Protein AF-A0A8T8DW53-F1 (afdb_monomer)

Solvent-accessible surface area (backbone atoms only — not comparable to full-atom values): 3647 Å² total; per-residue (Å²): 143,82,80,83,76,82,72,80,74,73,72,77,80,84,70,62,99,41,69,44,37,52,51,18,32,52,55,18,37,55,52,16,48,54,51,10,63,75,66,76,38,47,85,64,23,44,61,50,9,42,53,49,2,44,52,48,3,49,58,58,54,67,72,115

InterPro domains:
  IPR058598 Glycine zipper-like domain [PF26273] (18-61)

Secondary structure (DSSP, 8-state):
----------------S-HHHHHHHHHHHHHHHHHHHHTT-HHHHHHHHHHHHHHHHHHHHTT-

pLDDT: mean 78.76, std 15.31, range [48.16, 92.94]

Mean predicted aligned error: 11.2 Å

Organism: NCBI:txid2675099

Radius of gyration: 17.36 Å; Cα contacts (8 Å, |Δi|>4): 64; chains: 1; bounding box: 29×44×50 Å

Foldseek 3Di:
DDDPPPDPPVDPPPDDPQVLLSQLLVQLQVVLVVVCVVVVHSVPSRVRSRVRSNVRSCVVVVPD

Structure (mmCIF, N/CA/C/O backbone):
data_AF-A0A8T8DW53-F1
#
_entry.id   AF-A0A8T8DW53-F1
#
loop_
_atom_site.group_PDB
_atom_site.id
_atom_site.type_symbol
_atom_site.label_atom_id
_atom_site.label_alt_id
_atom_site.label_comp_id
_atom_site.label_asym_id
_atom_site.label_entity_id
_atom_site.label_seq_id
_atom_site.pdbx_PDB_ins_code
_atom_site.Cartn_x
_atom_site.Cartn_y
_atom_site.Cartn_z
_atom_site.occupancy
_atom_site.B_iso_or_equiv
_atom_site.auth_seq_id
_atom_site.auth_comp_id
_atom_site.auth_asym_id
_atom_site.auth_atom_id
_atom_site.pdbx_PDB_model_num
ATOM 1 N N . MET A 1 1 ? -1.753 32.897 -40.776 1.00 71.12 1 MET A N 1
ATOM 2 C CA . MET A 1 1 ? -2.785 31.870 -40.553 1.00 71.12 1 MET A CA 1
ATOM 3 C C . MET A 1 1 ? -2.079 30.536 -40.654 1.00 71.12 1 MET A C 1
ATOM 5 O O . MET A 1 1 ? -2.022 29.992 -41.739 1.00 71.12 1 MET A O 1
ATOM 9 N N . ASP A 1 2 ? -1.467 30.107 -39.556 1.00 70.12 2 ASP A N 1
ATOM 10 C CA . ASP A 1 2 ? -0.973 28.744 -39.338 1.00 70.12 2 ASP A CA 1
ATOM 11 C C . ASP A 1 2 ? -0.871 28.613 -37.814 1.00 70.12 2 ASP A C 1
ATOM 13 O O . ASP A 1 2 ? 0.107 29.025 -37.194 1.00 70.12 2 ASP A O 1
ATOM 17 N N . GLU A 1 3 ? -1.988 28.223 -37.203 1.00 72.19 3 GLU A N 1
ATOM 18 C CA . GLU A 1 3 ? -2.068 27.906 -35.779 1.00 72.19 3 GLU A CA 1
ATOM 19 C C . GLU A 1 3 ? -1.463 26.503 -35.609 1.00 72.19 3 GLU A C 1
ATOM 21 O O . GLU A 1 3 ? -1.990 25.556 -36.204 1.00 72.19 3 GLU A O 1
ATOM 26 N N . PRO A 1 4 ? -0.381 26.315 -34.836 1.00 70.88 4 PRO A N 1
ATOM 27 C CA . PRO A 1 4 ? 0.061 24.976 -34.489 1.00 70.88 4 PRO A CA 1
ATOM 28 C C . PRO A 1 4 ? -0.988 24.350 -33.564 1.00 70.88 4 PRO A C 1
ATOM 30 O O . PRO A 1 4 ? -1.196 24.796 -32.436 1.00 70.88 4 PRO A O 1
ATOM 33 N N . VAL A 1 5 ? -1.675 23.328 -34.078 1.00 64.94 5 VAL A N 1
ATOM 34 C CA . VAL A 1 5 ? -2.559 22.450 -33.311 1.00 64.94 5 VAL A CA 1
ATOM 35 C C . VAL A 1 5 ? -1.815 21.968 -32.069 1.00 64.94 5 VAL A C 1
ATOM 37 O O . VAL A 1 5 ? -0.705 21.445 -32.162 1.00 64.94 5 VAL A O 1
ATOM 40 N N . ALA A 1 6 ? -2.422 22.182 -30.903 1.00 64.12 6 ALA A N 1
ATOM 41 C CA . ALA A 1 6 ? -1.975 21.598 -29.656 1.00 64.12 6 ALA A CA 1
ATOM 42 C C . ALA A 1 6 ? -1.984 20.076 -29.825 1.00 64.12 6 ALA A C 1
ATOM 44 O O . ALA A 1 6 ? -3.030 19.434 -29.730 1.00 64.12 6 ALA A O 1
ATOM 45 N N . SER A 1 7 ? -0.818 19.502 -30.114 1.00 57.47 7 SER A N 1
ATOM 46 C CA . SER A 1 7 ? -0.580 18.100 -29.839 1.00 57.47 7 SER A CA 1
ATOM 47 C C . SER A 1 7 ? -0.822 17.951 -28.348 1.00 57.47 7 SER A C 1
ATOM 49 O O . SER A 1 7 ? -0.072 18.488 -27.534 1.00 57.47 7 SER A O 1
ATOM 51 N N . THR A 1 8 ? -1.918 17.291 -27.988 1.00 66.69 8 THR A N 1
ATOM 52 C CA . THR A 1 8 ? -2.014 16.612 -26.705 1.00 66.69 8 THR A CA 1
ATOM 53 C C . THR A 1 8 ? -0.854 15.627 -26.691 1.00 66.69 8 THR A C 1
ATOM 55 O O . THR A 1 8 ? -0.960 14.505 -27.180 1.00 66.69 8 THR A O 1
ATOM 58 N N . ASP A 1 9 ? 0.287 16.117 -26.217 1.00 59.22 9 ASP A N 1
ATOM 59 C CA . ASP A 1 9 ? 1.347 15.338 -25.615 1.00 59.22 9 ASP A CA 1
ATOM 60 C C . ASP A 1 9 ? 0.675 14.685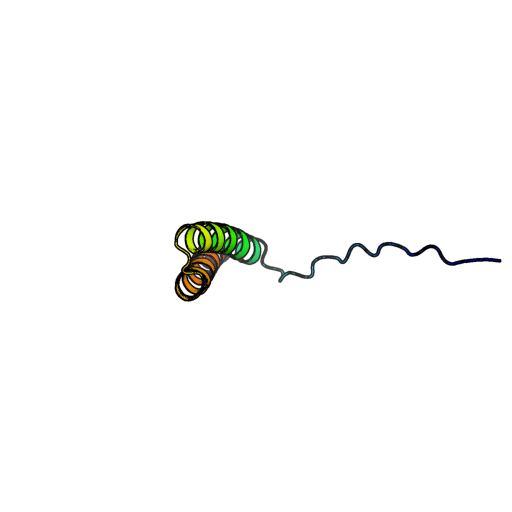 -24.408 1.00 59.22 9 ASP A C 1
ATOM 62 O O . ASP A 1 9 ? 0.524 15.275 -23.337 1.00 59.22 9 ASP A O 1
ATOM 66 N N . GLY A 1 10 ? 0.042 13.538 -24.667 1.00 56.75 10 GLY A N 1
ATOM 67 C CA . GLY A 1 10 ? -0.422 12.652 -23.621 1.00 56.75 10 GLY A CA 1
ATOM 68 C C . GLY A 1 10 ? 0.841 12.239 -22.906 1.00 56.75 10 GLY A C 1
ATOM 69 O O . GLY A 1 10 ? 1.577 11.417 -23.443 1.00 56.75 10 GLY A O 1
ATOM 70 N N . GLY A 1 11 ? 1.119 12.926 -21.796 1.00 48.16 11 GLY A N 1
ATOM 71 C CA . GLY A 1 11 ? 2.324 12.740 -21.014 1.00 48.16 11 GLY A CA 1
ATOM 72 C C . GLY A 1 11 ? 2.543 11.254 -20.824 1.00 48.16 11 GLY A C 1
ATOM 73 O O . GLY A 1 11 ? 1.691 10.579 -20.248 1.00 48.16 11 GLY A O 1
ATOM 74 N N . SER A 1 12 ? 3.648 10.765 -21.378 1.00 49.19 12 SER A N 1
ATOM 75 C CA . SER A 1 12 ? 4.216 9.493 -20.982 1.00 49.19 12 SER A CA 1
ATOM 76 C C . SER A 1 12 ? 4.376 9.573 -19.474 1.00 49.19 12 SER A C 1
ATOM 78 O O . SER A 1 12 ? 5.163 10.380 -18.985 1.00 49.19 12 SER A O 1
ATOM 80 N N . ASP A 1 13 ? 3.552 8.819 -18.763 1.00 55.34 13 ASP A N 1
ATOM 81 C CA . ASP A 1 13 ? 3.653 8.596 -17.338 1.00 55.34 13 ASP A CA 1
ATOM 82 C C . ASP A 1 13 ? 5.035 8.009 -17.045 1.00 55.34 13 ASP A C 1
ATOM 84 O O . ASP A 1 13 ? 5.289 6.818 -17.168 1.00 55.34 13 ASP A O 1
ATOM 88 N N . ASP A 1 14 ? 5.965 8.886 -16.684 1.00 50.72 14 ASP A N 1
ATOM 89 C CA . ASP A 1 14 ? 7.281 8.572 -16.155 1.00 50.72 14 ASP A CA 1
ATOM 90 C C . ASP A 1 14 ? 7.141 8.082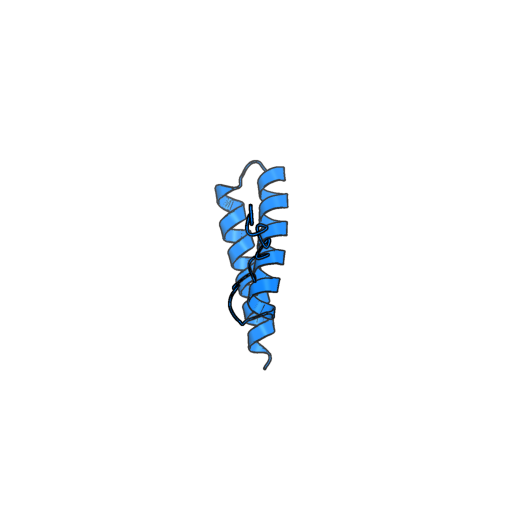 -14.706 1.00 50.72 14 ASP A C 1
ATOM 92 O O . ASP A 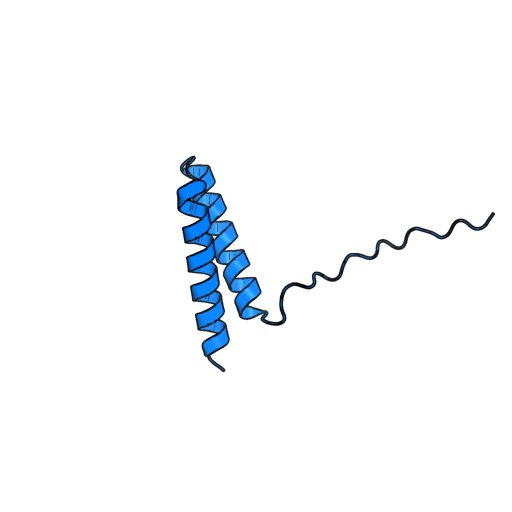1 14 ? 7.606 8.687 -13.743 1.00 50.72 14 ASP A O 1
ATOM 96 N N . GLY A 1 15 ? 6.442 6.961 -14.537 1.00 48.44 15 GLY A N 1
ATOM 97 C CA . GLY A 1 15 ? 6.386 6.213 -13.293 1.00 48.44 15 GLY A CA 1
ATOM 98 C C . GLY A 1 15 ? 7.450 5.125 -13.295 1.00 48.44 15 GLY A C 1
ATOM 99 O O . GLY A 1 15 ? 7.202 4.061 -13.837 1.00 48.44 15 GLY A O 1
ATOM 100 N N . PHE A 1 16 ? 8.605 5.418 -12.687 1.00 49.53 16 PHE A N 1
ATOM 101 C CA . PHE A 1 16 ? 9.646 4.489 -12.213 1.00 49.53 16 PHE A CA 1
ATOM 102 C C . PHE A 1 16 ? 9.680 3.107 -12.902 1.00 49.53 16 PHE A C 1
ATOM 104 O O . PHE A 1 16 ? 8.952 2.213 -12.472 1.00 49.53 16 PHE A O 1
ATOM 111 N N . ASP A 1 17 ? 10.569 2.909 -13.889 1.00 49.81 17 ASP A N 1
ATOM 112 C CA . ASP A 1 17 ? 10.920 1.581 -14.423 1.00 49.81 17 ASP A CA 1
ATOM 113 C C . ASP A 1 17 ? 11.103 0.583 -13.263 1.00 49.81 17 ASP A C 1
ATOM 115 O O . ASP A 1 17 ? 12.003 0.707 -12.425 1.00 49.81 17 ASP A O 1
ATOM 119 N N . GLY A 1 18 ? 10.143 -0.331 -13.164 1.00 54.16 18 GLY A N 1
ATOM 120 C CA . GLY A 1 18 ? 9.728 -0.971 -11.922 1.00 54.16 18 GLY A CA 1
ATOM 121 C C . GLY A 1 18 ? 8.243 -1.307 -11.999 1.00 54.16 18 GLY A C 1
ATOM 122 O O . GLY A 1 18 ? 7.511 -1.047 -11.045 1.00 54.16 18 GLY A O 1
ATOM 123 N N . ASP A 1 19 ? 7.787 -1.844 -13.137 1.00 69.62 19 ASP A N 1
ATOM 124 C CA . ASP A 1 19 ? 6.389 -2.190 -13.419 1.00 69.62 19 ASP A CA 1
ATOM 125 C C . ASP A 1 19 ? 5.724 -2.906 -12.237 1.00 69.62 19 ASP A C 1
ATOM 127 O O . ASP A 1 19 ? 4.619 -2.556 -11.824 1.00 69.62 19 ASP A O 1
ATOM 131 N N . GLU A 1 20 ? 6.430 -3.840 -11.596 1.00 78.06 20 GLU A N 1
ATOM 132 C CA . GLU A 1 20 ? 5.931 -4.523 -10.404 1.00 78.06 20 GLU A CA 1
ATOM 133 C C . GLU A 1 20 ? 5.806 -3.613 -9.169 1.00 78.06 20 GLU A C 1
ATOM 135 O O . GLU A 1 20 ? 4.833 -3.730 -8.417 1.00 78.06 20 GLU A O 1
ATOM 140 N N . LEU A 1 21 ? 6.748 -2.687 -8.958 1.00 83.38 21 LEU A N 1
ATOM 141 C CA . LEU A 1 21 ? 6.702 -1.696 -7.876 1.00 83.38 21 LEU A CA 1
ATOM 142 C C . LEU A 1 21 ? 5.571 -0.683 -8.084 1.00 83.38 21 LEU A C 1
ATOM 144 O O . LEU A 1 21 ? 4.808 -0.428 -7.148 1.00 83.38 21 LEU A O 1
ATOM 148 N N . GLY A 1 22 ? 5.418 -0.154 -9.299 1.00 86.00 22 GLY A N 1
ATOM 149 C CA . GLY A 1 22 ? 4.339 0.766 -9.660 1.00 86.00 22 GLY A CA 1
ATOM 150 C C . GLY A 1 22 ? 2.960 0.118 -9.522 1.00 86.00 22 GLY A C 1
ATOM 151 O O . GLY A 1 22 ? 2.067 0.680 -8.880 1.00 86.00 22 GLY A O 1
ATOM 152 N N . VAL A 1 23 ? 2.804 -1.111 -10.027 1.00 86.06 23 VAL A N 1
ATOM 153 C CA . VAL A 1 23 ? 1.571 -1.903 -9.888 1.00 86.06 23 VAL A CA 1
ATOM 154 C C . VAL A 1 23 ? 1.267 -2.200 -8.420 1.00 86.06 23 VAL A C 1
ATOM 156 O O . VAL A 1 23 ? 0.124 -2.041 -7.984 1.00 86.06 23 VAL A O 1
ATOM 159 N N . GLY A 1 24 ? 2.278 -2.574 -7.631 1.00 90.06 24 GLY A N 1
ATOM 160 C CA . GLY A 1 24 ? 2.131 -2.793 -6.194 1.00 90.06 24 GLY A CA 1
ATOM 161 C C . GLY A 1 24 ? 1.587 -1.554 -5.485 1.00 90.06 24 GLY A C 1
ATOM 162 O O . GLY A 1 24 ? 0.573 -1.634 -4.787 1.00 90.06 24 GLY A O 1
ATOM 163 N N . ILE A 1 25 ? 2.202 -0.390 -5.714 1.00 90.25 25 ILE A N 1
ATOM 164 C CA . ILE A 1 25 ? 1.775 0.881 -5.118 1.00 90.25 25 ILE A CA 1
ATOM 165 C C . ILE A 1 25 ? 0.359 1.266 -5.565 1.00 90.25 25 ILE A C 1
ATOM 167 O O . ILE A 1 25 ? -0.439 1.655 -4.713 1.00 90.25 25 ILE A O 1
ATOM 171 N N . ALA A 1 26 ? 0.002 1.110 -6.843 1.00 89.25 26 ALA A N 1
ATOM 172 C CA . ALA A 1 26 ? -1.343 1.412 -7.341 1.00 89.25 26 ALA A CA 1
ATOM 173 C C . ALA A 1 26 ? -2.430 0.542 -6.675 1.00 89.25 26 ALA A C 1
ATOM 175 O O . ALA A 1 26 ? -3.483 1.042 -6.260 1.00 89.25 26 ALA A O 1
ATOM 176 N N . ILE A 1 27 ? -2.163 -0.758 -6.508 1.00 90.56 27 ILE A N 1
ATOM 177 C CA . ILE A 1 27 ? -3.072 -1.689 -5.822 1.00 90.56 27 ILE A CA 1
ATOM 178 C C . ILE A 1 27 ? -3.172 -1.341 -4.331 1.00 90.56 27 ILE A C 1
ATOM 180 O O . ILE A 1 27 ? -4.271 -1.221 -3.791 1.00 90.56 27 ILE A O 1
ATOM 184 N N . GLY A 1 28 ? -2.041 -1.131 -3.658 1.00 91.25 28 GLY 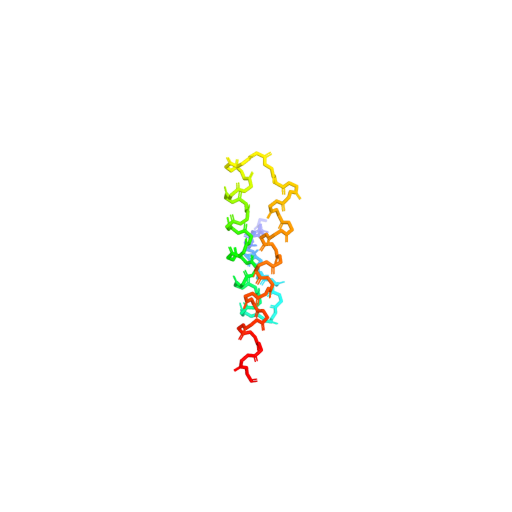A N 1
ATOM 185 C CA . GLY A 1 28 ? -2.018 -0.787 -2.236 1.00 91.25 28 GLY A CA 1
ATOM 186 C C . GLY A 1 28 ? -2.711 0.544 -1.930 1.00 91.25 28 GLY A C 1
ATOM 187 O O . GLY A 1 28 ? -3.509 0.626 -0.994 1.00 91.25 28 GLY A O 1
ATOM 188 N N . LEU A 1 29 ? -2.473 1.573 -2.751 1.00 91.62 29 LEU A N 1
ATOM 189 C CA . LEU A 1 29 ? -3.113 2.882 -2.617 1.00 91.62 29 LEU A CA 1
ATOM 190 C C . LEU A 1 29 ? -4.613 2.822 -2.881 1.00 91.62 29 LEU A C 1
ATOM 192 O O . LEU A 1 29 ? -5.369 3.381 -2.094 1.00 91.62 29 LEU A O 1
ATOM 196 N N . SER A 1 30 ? -5.066 2.150 -3.942 1.00 91.69 30 SER A N 1
ATOM 197 C CA . SER A 1 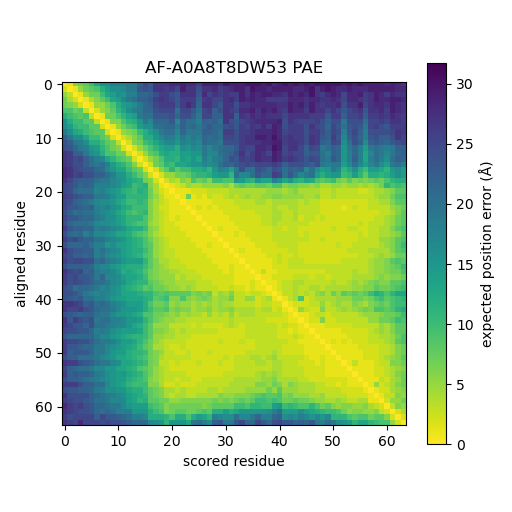30 ? -6.503 2.065 -4.243 1.00 91.69 30 SER A CA 1
ATOM 198 C C . SER A 1 30 ? -7.289 1.388 -3.115 1.00 91.69 30 SER A C 1
ATOM 200 O O . SER A 1 30 ? -8.349 1.881 -2.726 1.00 91.69 30 SER A O 1
ATOM 202 N N . ILE A 1 31 ? -6.736 0.329 -2.513 1.00 92.94 31 ILE A N 1
ATOM 203 C CA . ILE A 1 31 ? -7.325 -0.342 -1.346 1.00 92.94 31 ILE A CA 1
ATOM 204 C C . ILE A 1 31 ? -7.270 0.561 -0.107 1.00 92.94 31 ILE A C 1
ATOM 206 O O . ILE A 1 31 ? -8.284 0.740 0.568 1.00 92.94 31 ILE A O 1
ATOM 210 N N . GLY A 1 32 ? -6.112 1.157 0.191 1.00 91.25 32 GLY A N 1
ATOM 211 C CA . GLY A 1 32 ? -5.940 2.033 1.353 1.00 91.25 32 GLY A CA 1
ATOM 212 C C . GLY A 1 32 ? -6.847 3.264 1.307 1.00 91.25 32 GLY A C 1
ATOM 213 O O . GLY A 1 32 ? -7.441 3.627 2.318 1.00 91.25 32 GLY A O 1
ATOM 214 N N . VAL A 1 33 ? -7.030 3.862 0.128 1.00 92.38 33 VAL A N 1
ATOM 215 C CA . VAL A 1 33 ? -7.963 4.976 -0.084 1.00 92.38 33 VAL A CA 1
ATOM 216 C C . VAL A 1 33 ? -9.406 4.505 0.073 1.00 92.38 33 VAL A C 1
ATOM 218 O O . VAL A 1 33 ? -10.164 5.152 0.786 1.00 92.38 33 VAL A O 1
ATOM 221 N N . ALA A 1 34 ? -9.797 3.373 -0.524 1.00 92.19 34 ALA A N 1
ATOM 222 C CA . ALA A 1 34 ? -11.164 2.859 -0.402 1.00 92.19 34 ALA A CA 1
ATOM 223 C C . ALA A 1 34 ? -11.552 2.588 1.062 1.00 92.19 34 ALA A C 1
ATOM 225 O O . ALA A 1 34 ? -12.633 2.985 1.500 1.00 92.19 34 ALA A O 1
ATOM 226 N N . ILE A 1 35 ? -10.655 1.967 1.836 1.00 92.56 35 ILE A N 1
ATOM 227 C CA . ILE A 1 35 ? -10.885 1.694 3.260 1.00 92.56 35 ILE A CA 1
ATOM 228 C C . ILE A 1 35 ? -10.816 2.987 4.076 1.00 92.56 35 ILE A C 1
ATOM 230 O O . ILE A 1 35 ? -11.676 3.223 4.920 1.00 92.56 35 ILE A O 1
ATOM 234 N N . GLY A 1 36 ? -9.841 3.855 3.815 1.00 91.94 36 GLY A N 1
ATOM 235 C CA . GLY A 1 36 ? -9.694 5.117 4.532 1.00 91.94 36 GLY A CA 1
ATOM 236 C C . GLY A 1 36 ? -10.874 6.067 4.330 1.00 91.94 36 GLY A C 1
ATOM 237 O O . GLY A 1 36 ? -11.292 6.702 5.290 1.00 91.94 36 GLY A O 1
ATOM 238 N N . VAL A 1 37 ? -11.468 6.100 3.130 1.00 92.38 37 VAL A N 1
ATOM 239 C CA . VAL A 1 37 ? -12.724 6.820 2.864 1.00 92.38 37 VAL A CA 1
ATOM 240 C C . VAL A 1 37 ? -13.892 6.158 3.591 1.00 92.38 37 VAL A C 1
ATOM 242 O O . VAL A 1 37 ? -14.683 6.852 4.213 1.00 92.38 37 VAL A O 1
ATOM 245 N N . ALA A 1 38 ? -13.995 4.825 3.563 1.00 92.56 38 ALA A N 1
ATOM 246 C CA . ALA A 1 38 ? -15.069 4.111 4.257 1.00 92.56 38 ALA A CA 1
ATOM 247 C C . ALA A 1 38 ? -15.008 4.253 5.790 1.00 92.56 38 ALA A C 1
ATOM 249 O O . ALA A 1 38 ? -16.031 4.126 6.459 1.00 92.56 38 ALA A O 1
ATOM 250 N N . THR A 1 39 ? -13.815 4.499 6.334 1.00 91.44 39 THR A N 1
ATOM 251 C CA . THR A 1 39 ? -13.570 4.637 7.777 1.00 91.44 39 THR A CA 1
ATOM 252 C C . THR A 1 39 ? -13.451 6.104 8.215 1.00 91.44 39 THR A C 1
ATOM 254 O O . THR A 1 39 ? -13.255 6.349 9.397 1.00 91.44 39 THR A O 1
ATOM 257 N N . ASP A 1 40 ? -13.548 7.071 7.291 1.00 88.56 40 ASP A N 1
ATOM 258 C CA . ASP A 1 40 ? -13.293 8.505 7.539 1.00 88.56 40 ASP A CA 1
ATOM 259 C C . ASP A 1 40 ? -11.890 8.806 8.140 1.00 88.56 40 ASP A C 1
ATOM 261 O O . ASP A 1 40 ? -11.654 9.857 8.731 1.00 88.56 40 ASP A O 1
ATOM 265 N N . ASP A 1 41 ? -10.920 7.900 7.952 1.00 90.00 41 ASP A N 1
ATOM 266 C CA . ASP A 1 41 ? -9.615 7.899 8.639 1.00 90.00 41 ASP A CA 1
ATOM 267 C C . ASP A 1 41 ? -8.435 7.734 7.659 1.00 90.00 41 ASP A C 1
ATOM 269 O O . ASP A 1 41 ? -7.602 6.823 7.728 1.00 90.00 41 ASP A O 1
ATOM 273 N N . LEU A 1 42 ? -8.346 8.645 6.687 1.00 87.31 42 LEU A N 1
ATOM 274 C CA . LEU A 1 42 ? -7.291 8.627 5.663 1.00 87.31 42 LEU A CA 1
ATOM 275 C C . LEU A 1 42 ? -5.881 8.806 6.248 1.00 87.31 42 LEU A C 1
ATOM 277 O O . LEU A 1 42 ? -4.919 8.265 5.707 1.00 87.31 42 LEU A O 1
ATOM 281 N N . GLY A 1 43 ? -5.747 9.517 7.370 1.00 89.56 43 GLY A N 1
ATOM 282 C CA . GLY A 1 43 ? -4.450 9.739 8.017 1.00 89.56 43 GLY A CA 1
ATOM 283 C C . GLY A 1 43 ? -3.760 8.440 8.443 1.00 89.56 43 GLY A C 1
ATOM 284 O O . GLY A 1 43 ? -2.539 8.334 8.348 1.00 89.56 43 GLY A O 1
ATOM 285 N N . LEU A 1 44 ? -4.542 7.436 8.852 1.00 91.25 44 LEU A N 1
ATOM 286 C CA . LEU A 1 44 ? -4.038 6.113 9.212 1.00 91.25 44 LEU A CA 1
ATOM 2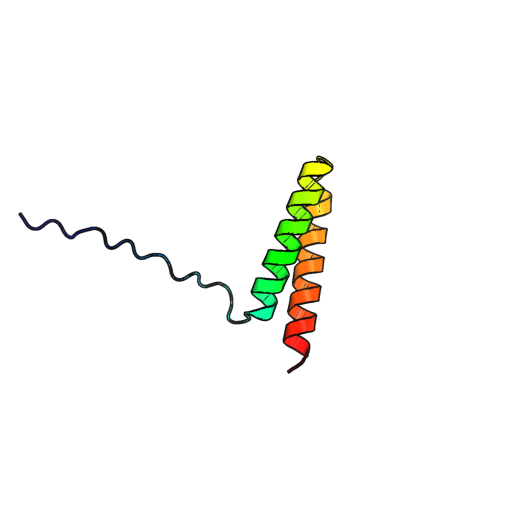87 C C . LEU A 1 44 ? -3.935 5.189 7.992 1.00 91.25 44 LEU A C 1
ATOM 289 O O . LEU A 1 44 ? -2.963 4.448 7.856 1.00 91.25 44 LEU A O 1
ATOM 293 N N . TRP A 1 45 ? -4.923 5.222 7.097 1.00 91.19 45 TRP A N 1
ATOM 294 C CA . TRP A 1 45 ? -5.034 4.236 6.020 1.00 91.19 45 TRP A CA 1
ATOM 295 C C . TRP A 1 45 ? -4.159 4.515 4.792 1.00 91.19 45 TRP A C 1
ATOM 297 O O . TRP A 1 45 ? -3.768 3.568 4.1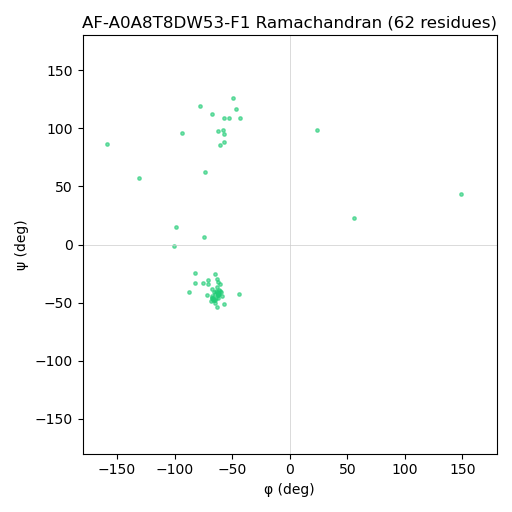11 1.00 91.19 45 TRP A O 1
ATOM 307 N N . ILE A 1 46 ? -3.772 5.767 4.528 1.00 91.94 46 ILE A N 1
ATOM 308 C CA . ILE A 1 46 ? -2.829 6.105 3.447 1.00 91.94 46 ILE A CA 1
ATOM 309 C C . ILE A 1 46 ? -1.436 5.488 3.671 1.00 91.94 46 ILE A C 1
ATOM 311 O O . ILE A 1 46 ? -0.974 4.773 2.778 1.00 91.94 46 ILE A O 1
ATOM 315 N N . PRO A 1 47 ? -0.755 5.678 4.823 1.00 90.94 47 PRO A N 1
ATOM 316 C CA . PRO A 1 47 ? 0.547 5.048 5.046 1.00 90.94 47 PRO A CA 1
ATOM 317 C C . PRO A 1 47 ? 0.459 3.517 5.051 1.00 90.94 47 PRO A C 1
ATOM 319 O O . PRO A 1 47 ? 1.381 2.860 4.572 1.00 90.94 47 PRO A O 1
ATOM 322 N N . VAL A 1 48 ? -0.661 2.944 5.511 1.00 91.62 48 VAL A N 1
ATOM 323 C CA . VAL A 1 48 ? -0.917 1.495 5.440 1.00 91.62 48 VAL A CA 1
ATOM 324 C C . VAL A 1 48 ? -1.038 1.020 3.989 1.00 91.62 48 VAL A C 1
ATOM 326 O O . VAL A 1 48 ? -0.389 0.045 3.620 1.00 91.62 48 VAL A O 1
ATOM 329 N N . GLY A 1 49 ? -1.816 1.710 3.151 1.00 91.62 49 GLY A N 1
ATOM 330 C CA . GLY A 1 49 ? -1.975 1.375 1.733 1.00 91.62 49 GLY A CA 1
ATOM 331 C C . GLY A 1 49 ? -0.667 1.476 0.949 1.00 91.62 49 GLY A C 1
ATOM 332 O O . GLY A 1 49 ? -0.340 0.578 0.175 1.00 91.62 49 GLY A O 1
ATOM 333 N N . VAL A 1 50 ? 0.131 2.517 1.207 1.00 90.94 50 VAL A N 1
ATOM 334 C CA . VAL A 1 50 ? 1.460 2.678 0.594 1.00 90.94 50 VAL A CA 1
ATOM 335 C C . VAL A 1 50 ? 2.414 1.580 1.062 1.00 90.94 50 VAL A C 1
ATOM 337 O O . VAL A 1 50 ? 3.051 0.949 0.226 1.00 90.94 50 VAL A O 1
ATOM 340 N N . ALA A 1 51 ? 2.491 1.294 2.367 1.00 90.56 51 ALA A N 1
ATOM 341 C CA . ALA A 1 51 ? 3.342 0.225 2.893 1.00 90.56 51 ALA A CA 1
ATOM 342 C C . ALA A 1 51 ? 2.970 -1.149 2.314 1.00 90.56 51 ALA A C 1
ATOM 344 O O . ALA A 1 51 ? 3.857 -1.921 1.951 1.00 90.56 51 ALA A O 1
ATOM 345 N N . LEU A 1 52 ? 1.670 -1.436 2.180 1.00 90.12 52 LEU A N 1
ATOM 346 C CA . LEU A 1 52 ? 1.182 -2.665 1.559 1.00 90.12 52 LEU A CA 1
ATOM 347 C C . LEU A 1 52 ? 1.572 -2.728 0.079 1.00 90.12 52 LEU A C 1
ATOM 349 O O . LEU A 1 52 ? 2.074 -3.748 -0.385 1.00 90.12 52 LEU A O 1
ATOM 353 N N . GLY A 1 53 ? 1.379 -1.629 -0.649 1.00 90.31 53 GLY A N 1
ATOM 354 C CA . GLY A 1 53 ? 1.700 -1.554 -2.067 1.00 90.31 53 GLY A CA 1
ATOM 355 C C . GLY A 1 53 ? 3.194 -1.680 -2.356 1.00 90.31 53 GLY A C 1
ATOM 356 O O . GLY A 1 53 ? 3.584 -2.422 -3.252 1.00 90.31 53 GLY A O 1
ATOM 357 N N . VAL A 1 54 ? 4.038 -1.046 -1.539 1.00 89.44 54 VAL A N 1
ATOM 358 C CA . VAL A 1 54 ? 5.497 -1.196 -1.607 1.00 89.44 54 VAL A CA 1
ATOM 359 C C . VAL A 1 54 ? 5.917 -2.620 -1.253 1.00 89.44 54 VAL A C 1
ATOM 361 O O . VAL A 1 54 ? 6.763 -3.175 -1.939 1.00 89.44 54 VAL A O 1
ATOM 364 N N . ALA A 1 55 ? 5.330 -3.249 -0.230 1.00 88.88 55 ALA A N 1
ATOM 365 C CA . ALA A 1 55 ? 5.651 -4.632 0.130 1.00 88.88 55 ALA A CA 1
ATOM 366 C C . ALA A 1 55 ? 5.277 -5.626 -0.982 1.00 88.88 55 ALA A C 1
ATOM 368 O O . ALA A 1 55 ? 6.040 -6.548 -1.268 1.00 88.88 55 ALA A O 1
ATOM 369 N N . LEU A 1 56 ? 4.124 -5.424 -1.628 1.00 87.62 56 LEU A N 1
ATOM 370 C CA . LEU A 1 56 ? 3.691 -6.208 -2.785 1.00 87.62 56 LEU A CA 1
ATOM 371 C C . LEU A 1 56 ? 4.633 -5.989 -3.969 1.00 87.62 56 LEU A C 1
ATOM 373 O O . LEU A 1 56 ? 5.150 -6.952 -4.525 1.00 87.62 56 LEU A O 1
ATOM 377 N N . GLY A 1 57 ? 4.906 -4.732 -4.304 1.00 87.12 57 GLY A N 1
ATOM 378 C CA . GLY A 1 57 ? 5.784 -4.377 -5.408 1.00 87.12 57 GLY A CA 1
ATOM 379 C C . GLY A 1 57 ? 7.221 -4.857 -5.214 1.00 87.12 57 GLY A C 1
ATOM 380 O O . GLY A 1 57 ? 7.815 -5.413 -6.128 1.00 87.12 57 GLY A O 1
ATOM 381 N N . ALA A 1 58 ? 7.758 -4.746 -3.999 1.00 85.44 58 ALA A N 1
ATOM 382 C CA . ALA A 1 58 ? 9.084 -5.245 -3.649 1.00 85.44 58 ALA A CA 1
ATOM 383 C C . ALA A 1 58 ? 9.132 -6.779 -3.598 1.00 85.44 58 ALA A C 1
ATOM 385 O O . ALA A 1 58 ? 10.145 -7.372 -3.951 1.00 85.44 58 ALA A O 1
ATOM 386 N N . GLY A 1 59 ? 8.047 -7.443 -3.187 1.00 83.81 59 GLY A N 1
ATOM 387 C CA . GLY A 1 59 ? 7.946 -8.904 -3.215 1.00 83.81 59 GLY A CA 1
ATOM 388 C C . GLY A 1 59 ? 7.823 -9.481 -4.629 1.00 83.81 59 GLY A C 1
ATOM 389 O O . GLY A 1 59 ? 8.271 -10.601 -4.871 1.00 83.81 59 GLY A O 1
ATOM 390 N N . LEU A 1 60 ? 7.222 -8.731 -5.558 1.00 78.19 60 LEU A N 1
ATOM 391 C CA . LEU A 1 60 ? 7.172 -9.084 -6.977 1.00 78.19 60 LEU A CA 1
ATOM 392 C C . LEU A 1 60 ? 8.448 -8.685 -7.735 1.00 78.19 60 LEU A C 1
ATOM 394 O O . LEU A 1 60 ? 8.845 -9.422 -8.623 1.00 78.19 60 LEU A O 1
ATOM 398 N N . SER A 1 61 ? 9.114 -7.593 -7.367 1.00 70.12 61 SER A N 1
ATOM 399 C CA . SER A 1 61 ? 10.408 -7.221 -7.956 1.00 70.12 61 SER A CA 1
ATOM 400 C C . SER A 1 61 ? 11.547 -8.096 -7.416 1.00 70.12 61 SER A C 1
ATOM 402 O O . SER A 1 61 ? 12.447 -8.473 -8.142 1.00 70.12 61 SER A O 1
ATOM 404 N N . GLY A 1 62 ? 11.490 -8.548 -6.161 1.00 65.50 62 GLY A N 1
ATOM 405 C CA . GLY A 1 62 ? 12.512 -9.428 -5.580 1.00 65.50 62 GLY A CA 1
ATOM 406 C C . GLY A 1 62 ? 12.488 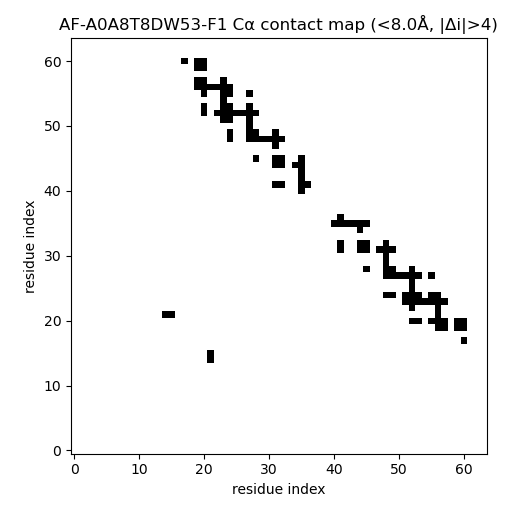-10.889 -6.054 1.00 65.50 62 GLY A C 1
ATOM 407 O O . GLY A 1 62 ? 13.196 -11.705 -5.465 1.00 65.50 62 GLY A O 1
ATOM 408 N N . ARG A 1 63 ? 11.651 -11.258 -7.039 1.00 62.03 63 ARG A N 1
ATOM 409 C CA . ARG A 1 63 ? 11.588 -12.634 -7.583 1.00 62.03 63 ARG A CA 1
ATOM 410 C C . ARG A 1 63 ? 12.361 -12.838 -8.892 1.00 62.03 63 ARG A C 1
ATOM 412 O O . ARG A 1 63 ? 12.126 -13.854 -9.550 1.00 62.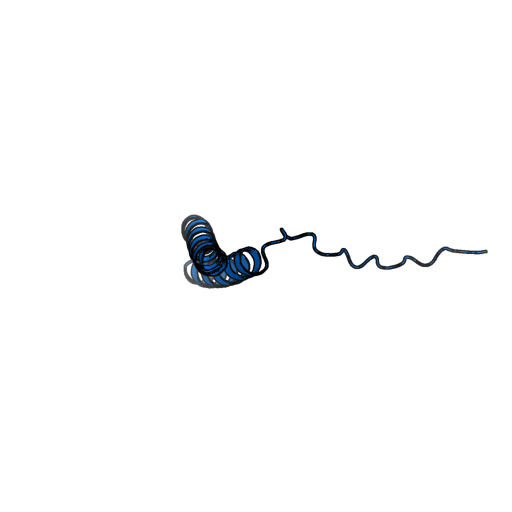03 63 ARG A O 1
ATOM 419 N N . GLU A 1 64 ? 13.238 -11.909 -9.249 1.00 50.44 64 GLU A N 1
ATOM 420 C CA . GLU A 1 64 ? 14.196 -12.027 -10.359 1.00 50.44 64 GLU A CA 1
ATOM 421 C C . GLU A 1 64 ? 15.561 -12.590 -9.925 1.00 50.44 64 GLU A C 1
ATOM 423 O O . GLU A 1 64 ? 15.988 -12.341 -8.772 1.00 50.44 64 GLU A O 1
#

Sequence (64 aa):
MDEPVASTDGGSDDGFDGDELGVGIAIGLSIGVAIGVATDDLGLWIPVGVALGVALGAGLSGRE